Protein AF-A0A5K1GS52-F1 (afdb_monomer)

Nearest PDB structures (foldseek):
  8umt-assembly1_C  TM=7.474E-01  e=1.404E-01  Homo sapiens
  8dqx-assembly1_C  TM=7.626E-01  e=5.890E-01  Saccharomyces cerevisiae
  8fs8-assembly1_E  TM=7.790E-01  e=1.854E+00  Saccharomyces cerevisiae

Foldseek 3Di:
DDPPDPPVCVVQPDPDLVSDDDPVVVSVVVVVCVVVVPDDDDDDD

Solvent-accessible surface area (backbone atoms only — not comparable to full-atom values): 3162 Å² total; per-residue (Å²): 137,81,82,74,77,73,54,67,68,68,74,66,52,63,88,46,70,87,62,54,82,67,65,61,72,59,43,52,53,52,53,49,36,67,71,72,69,66,78,72,94,81,85,90,131

Sequence (45 aa):
MGSSEMPWVEKYRPTKVADVVGNQDAVSRLQVIAREGNMPNIILA

pLDDT: mean 88.5, std 10.54, range [51.03, 95.81]

Organism: NCBI:txid210225

Mean predicted aligned error: 5.75 Å

Structure (mmCIF, N/CA/C/O backbone):
data_AF-A0A5K1GS52-F1
#
_entry.id   AF-A0A5K1GS52-F1
#
loop_
_atom_site.group_PDB
_atom_site.id
_atom_site.type_symbol
_atom_site.label_atom_id
_atom_site.label_alt_id
_atom_site.label_comp_id
_atom_site.label_asym_id
_atom_site.label_entity_id
_atom_site.label_seq_id
_atom_site.pdbx_PDB_ins_code
_atom_site.Cartn_x
_atom_site.Cartn_y
_atom_site.Cartn_z
_atom_site.occupancy
_atom_site.B_iso_or_equiv
_atom_site.auth_seq_id
_atom_site.auth_comp_id
_atom_site.auth_asym_id
_atom_site.auth_atom_id
_atom_site.pdbx_PDB_model_num
ATOM 1 N N . MET A 1 1 ? 25.455 18.841 -16.835 1.00 51.03 1 MET A N 1
ATOM 2 C CA . MET A 1 1 ? 24.057 18.938 -16.368 1.00 51.03 1 MET A CA 1
ATOM 3 C C . MET A 1 1 ? 23.356 17.668 -16.835 1.00 51.03 1 MET A C 1
ATOM 5 O O . MET A 1 1 ? 22.864 17.624 -17.952 1.00 51.03 1 MET A O 1
ATOM 9 N N . GLY A 1 2 ? 23.507 16.571 -16.089 1.00 52.44 2 GLY A N 1
ATOM 10 C CA . GLY A 1 2 ? 23.021 15.262 -16.524 1.00 52.44 2 GLY A CA 1
ATOM 11 C C . GLY A 1 2 ? 21.522 15.166 -16.293 1.00 52.44 2 GLY A C 1
ATOM 12 O O . GLY A 1 2 ? 21.077 15.210 -15.149 1.00 52.44 2 GLY A O 1
ATOM 13 N N . SER A 1 3 ? 20.755 15.068 -17.370 1.00 60.78 3 SER A N 1
ATOM 14 C CA . SER A 1 3 ? 19.362 14.638 -17.344 1.00 60.78 3 SER A CA 1
ATOM 15 C C . SER A 1 3 ? 19.341 13.180 -16.880 1.00 60.78 3 SER A C 1
ATOM 17 O O . SER A 1 3 ? 19.426 12.269 -17.696 1.00 60.78 3 SER A O 1
ATOM 19 N N . SER A 1 4 ? 19.345 12.950 -15.566 1.00 62.84 4 SER A N 1
ATOM 20 C CA . SER A 1 4 ? 19.259 11.603 -15.005 1.00 62.84 4 SER A CA 1
ATOM 21 C C . SER A 1 4 ? 17.890 11.032 -15.339 1.00 62.84 4 SER A C 1
ATOM 23 O O . SER A 1 4 ? 16.893 11.385 -14.710 1.00 62.84 4 SER A O 1
ATOM 25 N N . GLU A 1 5 ? 17.832 10.183 -16.359 1.00 79.62 5 GLU A N 1
ATOM 26 C CA . GLU A 1 5 ? 16.644 9.402 -16.665 1.00 79.62 5 GLU A CA 1
ATOM 27 C C . GLU A 1 5 ? 16.256 8.607 -15.415 1.00 79.62 5 GLU A C 1
ATOM 29 O O . GLU A 1 5 ? 17.034 7.812 -14.885 1.00 79.62 5 GLU A O 1
ATOM 34 N N . MET A 1 6 ? 15.064 8.888 -14.889 1.00 84.00 6 MET A N 1
ATOM 35 C CA . MET A 1 6 ? 14.555 8.223 -13.699 1.00 84.00 6 MET A CA 1
ATOM 36 C C . MET A 1 6 ? 14.456 6.714 -13.968 1.00 84.00 6 MET A C 1
ATOM 38 O O . MET A 1 6 ? 13.838 6.325 -14.966 1.00 84.00 6 MET A O 1
ATOM 42 N N . PRO A 1 7 ? 15.009 5.853 -13.092 1.00 90.75 7 PRO A N 1
ATOM 43 C CA . PRO A 1 7 ? 14.869 4.412 -13.232 1.00 90.75 7 PRO A CA 1
ATOM 44 C C . PRO A 1 7 ? 13.396 4.015 -13.344 1.00 90.75 7 PRO A C 1
ATOM 46 O O . PRO A 1 7 ? 12.552 4.532 -12.613 1.00 90.75 7 PRO A O 1
ATOM 49 N N . TRP A 1 8 ? 13.083 3.062 -14.223 1.00 89.81 8 TRP A N 1
ATOM 50 C CA . TRP A 1 8 ? 11.706 2.617 -14.474 1.00 89.81 8 TRP A CA 1
ATOM 51 C C . TRP A 1 8 ? 10.962 2.184 -13.206 1.00 89.81 8 TRP A C 1
ATOM 53 O O . TRP A 1 8 ? 9.767 2.431 -13.077 1.00 89.81 8 TRP A O 1
ATOM 63 N N . VAL A 1 9 ? 11.681 1.590 -12.252 1.00 91.56 9 VAL A N 1
ATOM 64 C CA . VAL A 1 9 ? 11.134 1.193 -10.948 1.00 91.56 9 VAL A CA 1
ATOM 65 C C . VAL A 1 9 ? 10.614 2.401 -10.170 1.00 91.56 9 VAL A C 1
ATOM 67 O O . VAL A 1 9 ? 9.536 2.335 -9.592 1.00 91.56 9 VAL A O 1
ATOM 70 N N . GLU A 1 10 ? 11.346 3.514 -10.187 1.00 91.62 10 GLU A N 1
ATOM 71 C CA . GLU A 1 10 ? 10.924 4.740 -9.509 1.00 91.62 10 GL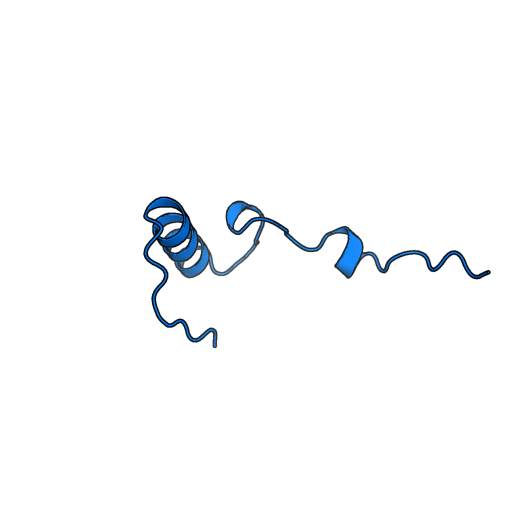U A CA 1
ATOM 72 C C . GLU A 1 10 ? 9.810 5.445 -10.285 1.00 91.62 10 GLU A C 1
ATOM 74 O O . GLU A 1 10 ? 8.843 5.922 -9.699 1.00 91.62 10 GLU A O 1
ATOM 79 N N . LYS A 1 11 ? 9.888 5.414 -11.621 1.00 90.44 11 LYS A N 1
ATOM 80 C CA . LYS A 1 11 ? 8.863 5.967 -12.514 1.00 90.44 11 LYS A CA 1
ATOM 81 C C . LYS A 1 11 ? 7.485 5.323 -12.313 1.00 90.44 11 LYS A C 1
ATOM 83 O O . LYS A 1 11 ? 6.474 5.996 -12.495 1.00 90.44 11 LYS A O 1
ATOM 88 N N . TYR A 1 12 ? 7.443 4.038 -11.958 1.00 92.94 12 TYR A N 1
ATOM 89 C CA . TYR A 1 12 ? 6.211 3.269 -11.754 1.00 92.94 12 TYR A CA 1
ATOM 90 C C . TYR A 1 12 ? 5.955 2.887 -10.292 1.00 92.94 12 TYR A C 1
ATOM 92 O O . TYR A 1 12 ? 5.140 2.003 -10.025 1.00 92.94 12 TYR A O 1
ATOM 100 N N . ARG A 1 13 ? 6.623 3.539 -9.333 1.00 94.50 13 ARG A N 1
ATOM 101 C CA . ARG A 1 13 ? 6.364 3.313 -7.910 1.00 94.50 13 ARG A CA 1
ATOM 102 C C . ARG A 1 13 ? 4.909 3.697 -7.580 1.00 94.50 13 ARG A C 1
ATOM 104 O O . ARG A 1 13 ? 4.524 4.843 -7.822 1.00 94.50 13 ARG A O 1
ATOM 111 N N . PRO A 1 14 ? 4.101 2.790 -6.998 1.00 95.81 14 PRO A N 1
ATOM 112 C CA . PRO A 1 14 ? 2.744 3.106 -6.564 1.00 95.81 14 PRO A CA 1
ATOM 113 C C . PRO A 1 14 ? 2.728 4.272 -5.573 1.00 95.81 14 PRO A C 1
ATOM 115 O O . PRO A 1 14 ? 3.475 4.274 -4.595 1.00 95.81 14 PRO A O 1
ATOM 118 N N . THR A 1 15 ? 1.861 5.253 -5.814 1.00 94.56 15 THR A N 1
ATOM 119 C CA . THR A 1 15 ? 1.700 6.424 -4.929 1.00 94.56 15 THR A CA 1
ATOM 120 C C . THR A 1 15 ? 0.463 6.323 -4.045 1.00 94.56 15 THR A C 1
ATOM 122 O O . THR A 1 15 ? 0.363 7.021 -3.038 1.00 94.56 15 THR A O 1
ATOM 125 N N . LYS A 1 16 ? -0.473 5.430 -4.386 1.00 93.69 16 LYS A N 1
ATOM 126 C CA . LYS A 1 16 ? -1.650 5.122 -3.577 1.00 93.69 16 LYS A CA 1
ATOM 127 C C . LYS A 1 16 ? -1.611 3.668 -3.145 1.00 93.69 16 LYS A C 1
ATOM 129 O O . LYS A 1 16 ? -1.193 2.795 -3.898 1.00 93.69 16 LYS A O 1
ATOM 134 N N . VAL A 1 17 ? -2.157 3.401 -1.961 1.00 91.44 17 VAL A N 1
ATOM 135 C CA . VAL A 1 17 ? -2.333 2.036 -1.438 1.00 91.44 17 VAL A CA 1
ATOM 136 C C . VAL A 1 17 ? -3.155 1.170 -2.403 1.00 91.44 17 VAL A C 1
ATOM 138 O O . VAL A 1 17 ? -2.898 -0.018 -2.528 1.00 91.44 17 VAL A O 1
ATOM 141 N N . ALA A 1 18 ? -4.106 1.767 -3.131 1.00 91.88 18 ALA A N 1
ATOM 142 C CA . ALA A 1 18 ? -4.913 1.074 -4.137 1.00 91.88 18 ALA A CA 1
ATOM 143 C C . ALA A 1 18 ? -4.126 0.616 -5.379 1.00 91.88 18 ALA A C 1
ATOM 145 O O . ALA A 1 18 ? -4.572 -0.301 -6.061 1.00 91.88 18 ALA A O 1
ATOM 146 N N . ASP A 1 19 ? -2.970 1.224 -5.648 1.00 94.12 19 ASP A N 1
ATOM 147 C CA . ASP A 1 19 ? -2.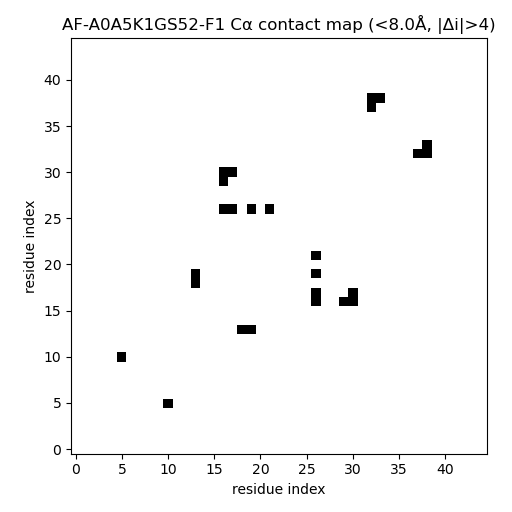130 0.907 -6.806 1.00 94.12 19 ASP A CA 1
ATOM 148 C C . ASP A 1 19 ? -1.070 -0.166 -6.466 1.00 94.12 19 ASP A C 1
ATOM 150 O O . ASP A 1 19 ? -0.320 -0.607 -7.337 1.00 94.12 19 ASP A O 1
ATOM 154 N N . VAL A 1 20 ? -0.976 -0.583 -5.195 1.00 92.94 20 VAL A N 1
ATOM 155 C CA . VAL A 1 20 ? -0.048 -1.628 -4.742 1.00 92.94 20 VAL A CA 1
ATOM 156 C C . VAL A 1 20 ? -0.558 -2.995 -5.189 1.00 92.94 20 VAL A C 1
ATOM 158 O O . VAL A 1 20 ? -1.688 -3.387 -4.899 1.00 92.94 20 VAL A O 1
ATOM 161 N N . VAL A 1 21 ? 0.303 -3.746 -5.872 1.00 92.94 21 VAL A N 1
ATOM 162 C CA . VAL A 1 21 ? -0.002 -5.097 -6.349 1.00 92.94 21 VAL A CA 1
ATOM 163 C C . VAL A 1 21 ? 0.609 -6.132 -5.405 1.00 92.94 21 VAL A C 1
ATOM 165 O O . VAL A 1 21 ? 1.783 -6.046 -5.054 1.00 92.94 21 VAL A O 1
ATOM 168 N N . GLY A 1 22 ? -0.181 -7.143 -5.040 1.00 91.19 22 GLY A N 1
ATOM 169 C CA . GLY A 1 22 ? 0.230 -8.217 -4.130 1.00 91.19 22 GLY A CA 1
ATOM 170 C C . GLY A 1 22 ? -0.241 -7.985 -2.693 1.00 91.19 22 GLY A C 1
ATOM 171 O O . GLY A 1 22 ? -0.689 -6.897 -2.352 1.00 91.19 22 GLY A O 1
ATOM 172 N N . ASN A 1 23 ? -0.189 -9.039 -1.871 1.00 91.44 23 ASN A N 1
ATOM 173 C CA . ASN A 1 23 ? -0.667 -9.042 -0.479 1.00 91.44 23 ASN A CA 1
ATOM 174 C C . ASN A 1 23 ? -2.033 -8.339 -0.302 1.00 91.44 23 ASN A C 1
ATOM 176 O O . ASN A 1 23 ? -2.176 -7.381 0.461 1.00 91.44 23 ASN A O 1
ATOM 180 N N . GLN A 1 24 ? -3.031 -8.803 -1.064 1.00 92.50 24 GLN A N 1
ATOM 181 C CA . GLN A 1 24 ? -4.341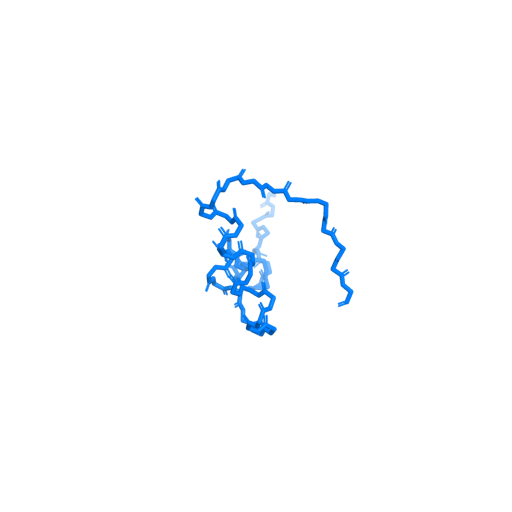 -8.149 -1.189 1.00 92.50 24 GLN A CA 1
ATOM 182 C C . GLN A 1 24 ? -5.044 -7.963 0.161 1.00 92.50 24 GLN A C 1
ATOM 184 O O . GLN A 1 24 ? -5.688 -6.939 0.384 1.00 92.50 24 GLN A O 1
ATOM 189 N N . ASP A 1 25 ? -4.858 -8.902 1.090 1.00 91.88 25 ASP A N 1
ATOM 190 C CA . ASP A 1 25 ? -5.433 -8.825 2.433 1.00 91.88 25 ASP A CA 1
ATOM 191 C C . ASP A 1 25 ? -4.859 -7.654 3.241 1.00 91.88 25 ASP A C 1
ATOM 193 O O . ASP A 1 25 ? -5.604 -6.920 3.897 1.00 91.88 25 ASP A O 1
ATOM 197 N N . ALA A 1 26 ? -3.541 -7.436 3.180 1.00 92.12 26 ALA A N 1
ATOM 198 C CA . ALA A 1 26 ? -2.904 -6.303 3.847 1.00 92.12 26 ALA A CA 1
ATOM 199 C C . ALA A 1 26 ? -3.292 -4.979 3.180 1.00 92.12 26 ALA A C 1
ATOM 201 O O 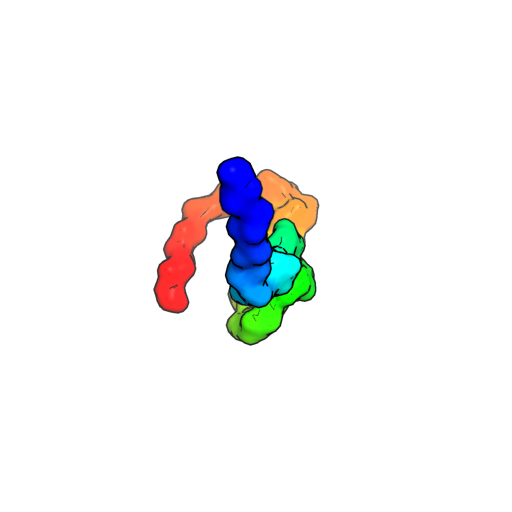. ALA A 1 26 ? -3.657 -4.024 3.867 1.00 92.12 26 ALA A O 1
ATOM 202 N N . VAL A 1 27 ? -3.281 -4.937 1.844 1.00 94.06 27 VAL A N 1
ATOM 203 C CA . VAL A 1 27 ? -3.682 -3.758 1.064 1.00 94.06 27 VAL A CA 1
ATOM 204 C C . VAL A 1 27 ? -5.127 -3.361 1.381 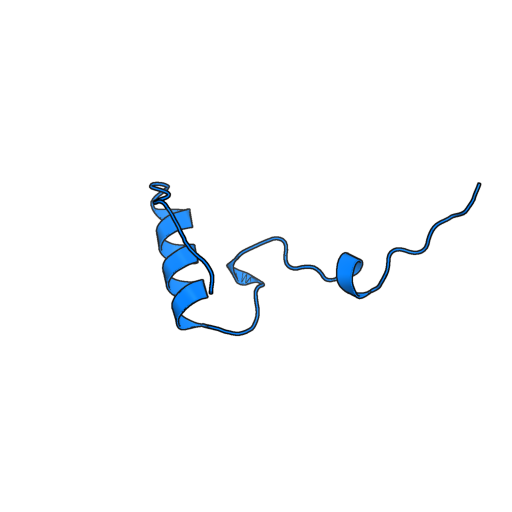1.00 94.06 27 VAL A C 1
ATOM 206 O O . VAL A 1 27 ? -5.397 -2.185 1.618 1.00 94.06 27 VAL A O 1
ATOM 209 N N . SER A 1 28 ? -6.048 -4.323 1.477 1.00 93.19 28 SER A N 1
ATOM 210 C CA . SER A 1 28 ? -7.450 -4.077 1.837 1.00 93.19 28 SER A CA 1
ATOM 211 C C . SER A 1 28 ? -7.588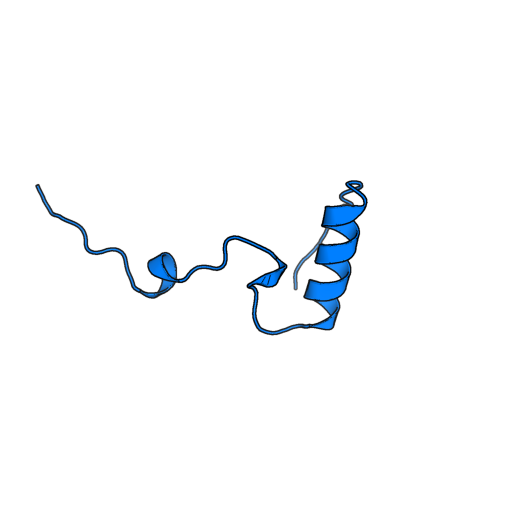 -3.439 3.225 1.00 93.19 28 SER A C 1
ATOM 213 O O . SER A 1 28 ? -8.265 -2.420 3.380 1.00 93.19 28 SER A O 1
ATOM 215 N N . ARG A 1 29 ? -6.876 -3.963 4.232 1.00 92.62 29 ARG A N 1
ATOM 216 C CA . ARG A 1 29 ? -6.875 -3.397 5.594 1.00 92.62 29 ARG A CA 1
ATOM 217 C C . ARG A 1 29 ? -6.300 -1.983 5.628 1.00 92.62 29 ARG A C 1
ATOM 219 O O . ARG A 1 29 ? -6.882 -1.103 6.257 1.00 92.62 29 ARG A O 1
ATOM 226 N N . LEU A 1 30 ? -5.197 -1.745 4.916 1.00 93.69 30 LEU A N 1
ATOM 227 C CA . LEU A 1 30 ? -4.584 -0.419 4.808 1.00 93.69 30 LEU A CA 1
ATOM 228 C C . LEU A 1 30 ? -5.521 0.592 4.133 1.00 93.69 30 LEU A C 1
ATOM 230 O O . LEU A 1 30 ? -5.563 1.750 4.541 1.00 93.69 30 LEU A O 1
ATOM 234 N N . GLN A 1 31 ? -6.315 0.169 3.144 1.00 92.75 31 GLN A N 1
ATOM 235 C CA . GLN A 1 31 ? -7.322 1.034 2.524 1.00 92.75 31 GLN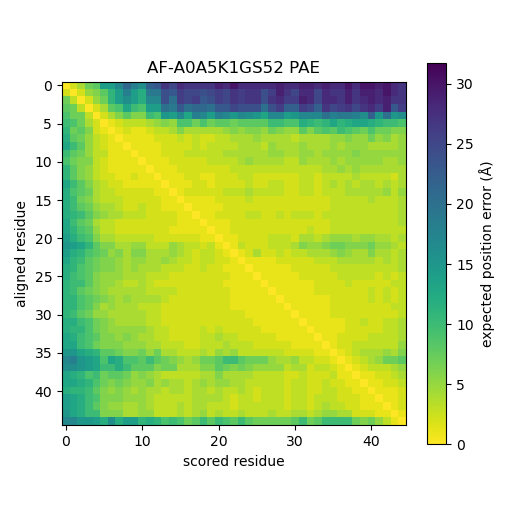 A CA 1
ATOM 236 C C . GLN A 1 31 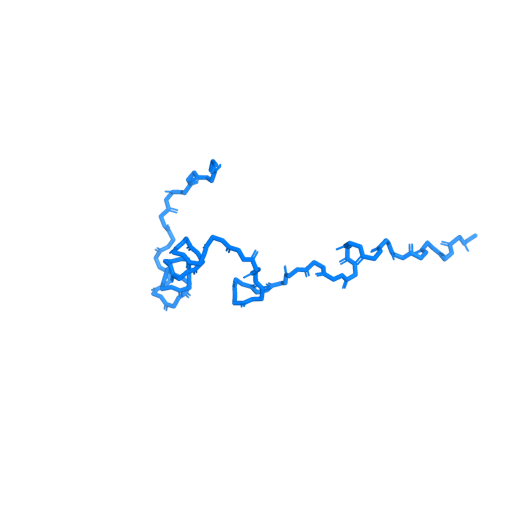? -8.448 1.419 3.491 1.00 92.75 31 GLN A C 1
ATOM 238 O O . GLN A 1 31 ? -8.919 2.553 3.434 1.00 92.75 31 GLN A O 1
ATOM 243 N N . VAL A 1 32 ? -8.879 0.513 4.376 1.00 93.19 32 VAL A N 1
ATOM 244 C CA . VAL A 1 32 ? -9.879 0.826 5.413 1.00 93.19 32 VAL A CA 1
ATOM 245 C C . VAL A 1 32 ? -9.308 1.832 6.411 1.00 93.19 32 VAL A C 1
ATOM 247 O O . VAL A 1 32 ? -9.924 2.869 6.638 1.00 93.19 32 VAL A O 1
ATOM 250 N N . ILE A 1 33 ? -8.090 1.596 6.908 1.00 93.38 33 ILE A N 1
ATOM 251 C CA . ILE A 1 33 ? -7.389 2.518 7.818 1.00 93.38 33 ILE A CA 1
ATOM 252 C C . ILE A 1 33 ? -7.248 3.911 7.186 1.00 93.38 33 ILE A C 1
ATOM 254 O O . ILE A 1 33 ? -7.520 4.921 7.833 1.00 93.38 33 ILE A O 1
ATOM 258 N N . ALA A 1 34 ? -6.887 3.976 5.900 1.00 92.19 34 ALA A N 1
ATOM 259 C CA . ALA A 1 34 ? -6.767 5.234 5.168 1.00 92.19 34 ALA A CA 1
ATOM 260 C C . ALA A 1 34 ? -8.104 5.989 5.027 1.00 92.19 34 ALA A C 1
ATOM 262 O O . ALA A 1 34 ? -8.095 7.214 4.935 1.00 92.19 34 ALA A O 1
ATOM 263 N N . ARG A 1 35 ? -9.245 5.284 5.009 1.00 91.88 35 ARG A N 1
ATOM 264 C CA . ARG A 1 35 ? -10.590 5.889 4.963 1.00 91.88 35 ARG A CA 1
ATOM 265 C C . ARG A 1 35 ? -11.071 6.344 6.338 1.00 91.88 35 ARG A C 1
ATOM 267 O O . ARG A 1 35 ? -11.712 7.383 6.431 1.00 91.88 35 ARG A O 1
ATOM 274 N N . GLU A 1 36 ? -10.780 5.571 7.381 1.00 93.00 36 GLU A N 1
ATOM 275 C CA . GLU A 1 36 ? -11.181 5.881 8.758 1.00 93.00 36 GLU A CA 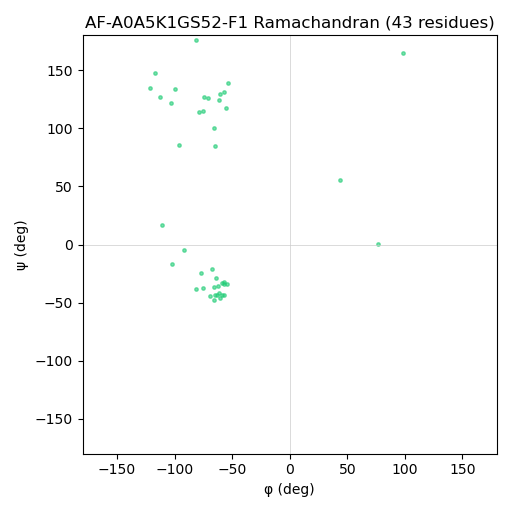1
ATOM 276 C C . GLU A 1 36 ? -10.309 6.972 9.397 1.00 93.00 36 GLU A C 1
ATOM 278 O O . GLU A 1 36 ? -10.755 7.660 10.311 1.00 93.00 36 GLU A O 1
ATOM 283 N N . GLY A 1 37 ? -9.073 7.156 8.918 1.00 89.81 37 GLY A N 1
ATOM 284 C CA . GLY A 1 37 ? -8.158 8.204 9.383 1.00 89.81 37 GLY A CA 1
ATOM 285 C C . GLY A 1 37 ? -7.485 7.914 10.730 1.00 89.81 37 GLY A C 1
ATOM 286 O O . GLY A 1 37 ? -6.678 8.715 11.196 1.00 89.81 37 GLY A O 1
ATOM 287 N N . ASN A 1 38 ? -7.771 6.764 11.344 1.00 90.50 38 ASN A N 1
ATOM 288 C CA . ASN A 1 38 ? -7.151 6.321 12.588 1.00 90.50 38 ASN A CA 1
ATOM 289 C C . ASN A 1 38 ? -5.984 5.367 12.297 1.00 90.50 38 ASN A C 1
ATOM 291 O O . ASN A 1 38 ? -6.164 4.152 12.258 1.00 90.50 38 ASN A O 1
ATOM 295 N N . MET A 1 39 ? -4.794 5.921 12.049 1.00 92.75 39 MET A N 1
ATOM 296 C CA . MET A 1 39 ? -3.590 5.140 11.750 1.00 92.75 39 MET A CA 1
ATOM 297 C C . MET A 1 39 ? -3.021 4.488 13.026 1.00 92.75 39 MET A C 1
ATOM 299 O O . MET A 1 39 ? -2.544 5.212 13.903 1.00 92.75 39 MET A O 1
ATOM 303 N N . PRO A 1 40 ? -3.014 3.147 13.148 1.00 93.62 40 PRO A N 1
ATOM 304 C CA . PRO A 1 40 ? -2.364 2.470 14.264 1.00 93.62 40 PRO A CA 1
ATOM 305 C C . PRO A 1 40 ? -0.848 2.336 14.032 1.00 93.62 40 PRO A C 1
ATOM 307 O O . PRO A 1 40 ? -0.330 2.644 12.958 1.00 93.62 40 PRO A O 1
ATOM 310 N N . ASN A 1 41 ? -0.132 1.800 15.023 1.00 94.56 41 ASN A N 1
ATOM 311 C CA . ASN A 1 41 ? 1.249 1.350 14.834 1.00 94.56 41 ASN A CA 1
ATOM 312 C C . ASN A 1 41 ? 1.265 0.078 13.972 1.00 94.56 41 ASN A C 1
ATOM 314 O O . ASN A 1 41 ? 0.593 -0.900 14.301 1.00 94.56 41 ASN A O 1
ATOM 318 N N . ILE A 1 42 ? 2.034 0.088 12.882 1.00 92.44 42 ILE A N 1
ATOM 319 C CA . ILE A 1 42 ? 2.065 -0.991 11.886 1.00 92.44 42 ILE A CA 1
ATOM 320 C C . ILE A 1 42 ? 3.491 -1.532 11.768 1.00 92.44 42 ILE A C 1
ATOM 322 O O . ILE A 1 42 ? 4.444 -0.765 11.653 1.00 92.44 42 ILE A O 1
ATOM 326 N N . ILE A 1 43 ? 3.624 -2.859 11.749 1.00 92.56 43 ILE A N 1
ATOM 327 C CA . ILE A 1 43 ? 4.851 -3.563 11.366 1.00 92.56 43 ILE A CA 1
ATOM 328 C C . ILE A 1 43 ? 4.558 -4.290 10.052 1.00 92.56 43 ILE A C 1
ATOM 330 O O . ILE A 1 43 ? 3.578 -5.028 9.961 1.00 92.56 43 ILE A O 1
ATOM 334 N N . LEU A 1 44 ? 5.394 -4.061 9.039 1.00 88.38 44 LEU A N 1
ATOM 335 C CA . LEU A 1 44 ? 5.362 -4.772 7.761 1.00 88.38 44 LEU A CA 1
ATOM 336 C C . LEU A 1 44 ? 6.509 -5.790 7.771 1.00 88.38 44 LEU A C 1
ATOM 338 O O . LEU A 1 44 ? 7.657 -5.392 7.973 1.00 88.38 44 LEU A O 1
ATOM 342 N N . ALA A 1 45 ? 6.190 -7.072 7.602 1.00 78.88 45 ALA A N 1
ATOM 343 C CA . ALA A 1 45 ? 7.135 -8.188 7.622 1.00 78.88 45 ALA A CA 1
ATOM 344 C C . ALA A 1 45 ? 6.918 -9.101 6.412 1.00 78.88 45 ALA A C 1
ATOM 346 O O . ALA A 1 45 ? 5.752 -9.196 5.960 1.00 78.88 45 ALA A O 1
#

Radius of gyration: 14.81 Å; Cα contacts (8 Å, |Δi|>4): 13; chains: 1; bounding box: 35×28×32 Å

InterPro domains:
  IPR027417 P-loop containing nucleoside triphosphate hydrolase [G3DSA:3.40.50.300] (2-45)
  IPR027417 P-loop containing nucleoside triphosphate hydrolase [SSF52540] (5-44)

Secondary structure (DSSP, 8-state):
----PPPHHHHT---SGGG--S-HHHHHHHHHHHHH---------